Protein AF-A0A7W8UCS7-F1 (afdb_monomer_lite)

Foldseek 3Di:
DFAEEEEEFDDDCVVVLVVVSVVVVVVVVVVRYDYHYYYDLVCLVPDPVVSHPAYAYSYDPDDDDPVSVPDPPDDDHDYDDDDDDPDDDD

Structure (mmCIF, N/CA/C/O backbone):
data_AF-A0A7W8UCS7-F1
#
_entry.id   AF-A0A7W8UCS7-F1
#
loop_
_atom_site.group_PDB
_atom_site.id
_atom_site.type_symbol
_atom_site.label_atom_id
_atom_site.label_alt_id
_atom_site.label_comp_id
_atom_site.label_asym_id
_atom_site.label_entity_id
_atom_site.label_seq_id
_atom_site.pdbx_PDB_ins_code
_atom_site.Cartn_x
_atom_site.Cartn_y
_atom_site.Cartn_z
_atom_site.occupancy
_atom_site.B_iso_or_equiv
_atom_site.auth_seq_id
_atom_site.auth_comp_id
_atom_site.auth_asym_id
_atom_site.auth_atom_id
_atom_site.pdbx_PDB_model_num
ATOM 1 N N . MET A 1 1 ? -13.416 1.949 16.219 1.00 59.53 1 MET A N 1
ATOM 2 C CA . MET A 1 1 ? -12.698 2.667 15.144 1.00 59.53 1 MET A CA 1
ATOM 3 C C . MET A 1 1 ? -11.968 1.634 14.304 1.00 59.53 1 MET A C 1
ATOM 5 O O . MET A 1 1 ? -11.259 0.829 14.900 1.00 59.53 1 MET A O 1
ATOM 9 N N . ASN A 1 2 ? -12.172 1.610 12.982 1.00 77.44 2 ASN A N 1
ATOM 10 C CA . ASN A 1 2 ? -11.392 0.739 12.095 1.00 77.44 2 ASN A CA 1
ATOM 11 C C . ASN A 1 2 ? -9.943 1.221 12.046 1.00 77.44 2 ASN A C 1
ATOM 13 O O . ASN A 1 2 ? -9.693 2.427 12.044 1.00 77.44 2 ASN A O 1
ATOM 17 N N . LYS A 1 3 ? -8.995 0.282 12.030 1.00 91.62 3 LYS A N 1
ATOM 18 C CA . LYS A 1 3 ? -7.579 0.622 11.875 1.00 91.62 3 LYS A CA 1
ATOM 19 C C . LYS A 1 3 ? -7.332 1.028 10.425 1.00 91.62 3 LYS A C 1
ATOM 21 O O . LYS A 1 3 ? -7.774 0.326 9.525 1.00 91.62 3 LYS A O 1
ATOM 26 N N . LYS A 1 4 ? -6.623 2.129 10.193 1.00 94.06 4 LYS A N 1
ATOM 27 C CA . LYS A 1 4 ? -6.289 2.601 8.844 1.00 94.06 4 LYS A CA 1
ATOM 28 C C . LYS A 1 4 ? -4.935 2.066 8.393 1.00 94.06 4 LYS A C 1
ATOM 30 O O . LYS A 1 4 ? -3.978 2.095 9.171 1.00 94.06 4 LYS A O 1
ATOM 35 N N . ALA A 1 5 ? -4.844 1.607 7.150 1.00 94.75 5 ALA A N 1
ATOM 36 C CA . ALA A 1 5 ? -3.600 1.197 6.512 1.00 94.75 5 ALA A CA 1
ATOM 37 C C . ALA A 1 5 ? -3.375 1.951 5.197 1.00 94.75 5 ALA A C 1
ATOM 39 O O . ALA A 1 5 ? -4.297 2.111 4.406 1.00 94.75 5 ALA A O 1
ATOM 40 N N . LEU A 1 6 ? -2.137 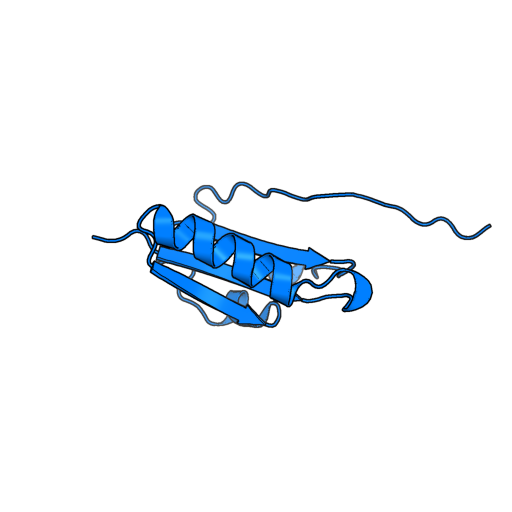2.375 4.955 1.00 94.00 6 LEU A N 1
ATOM 41 C CA . LEU A 1 6 ? -1.693 2.904 3.669 1.00 94.00 6 LEU A CA 1
ATOM 42 C C . LEU A 1 6 ? -0.794 1.873 2.994 1.00 94.00 6 LEU A C 1
ATOM 44 O O . LEU A 1 6 ? 0.211 1.463 3.569 1.00 94.00 6 LEU A O 1
ATOM 48 N N . ILE A 1 7 ? -1.112 1.491 1.768 1.00 93.94 7 ILE A N 1
ATOM 49 C CA . ILE A 1 7 ? -0.226 0.746 0.883 1.00 93.94 7 ILE A CA 1
ATOM 50 C C . ILE A 1 7 ? 0.244 1.715 -0.194 1.00 93.94 7 ILE A C 1
ATOM 52 O O . ILE A 1 7 ? -0.576 2.360 -0.840 1.00 93.94 7 ILE A O 1
ATOM 56 N N . PHE A 1 8 ? 1.549 1.796 -0.426 1.00 92.56 8 PHE A N 1
ATOM 57 C CA . PHE A 1 8 ? 2.069 2.517 -1.584 1.00 92.56 8 PHE A CA 1
ATOM 58 C C . PHE A 1 8 ? 2.941 1.604 -2.429 1.00 92.56 8 PHE A C 1
ATOM 60 O O . PHE A 1 8 ? 3.723 0.818 -1.888 1.00 92.56 8 PHE A O 1
ATOM 67 N N . TRP A 1 9 ? 2.792 1.674 -3.749 1.00 93.06 9 TRP A N 1
ATOM 68 C CA . TRP A 1 9 ? 3.430 0.728 -4.656 1.00 93.06 9 TRP A CA 1
ATOM 69 C C . TRP A 1 9 ? 4.131 1.392 -5.829 1.00 93.06 9 TRP A C 1
ATOM 71 O O . TRP A 1 9 ? 3.768 2.475 -6.273 1.00 93.06 9 TRP A O 1
ATOM 81 N N . GLY A 1 10 ? 5.158 0.734 -6.352 1.00 89.31 10 GLY A N 1
ATOM 82 C CA . GLY A 1 10 ? 5.912 1.255 -7.483 1.00 89.31 10 GLY A CA 1
ATOM 83 C C . GLY A 1 10 ? 7.069 0.357 -7.886 1.00 89.31 10 GLY A C 1
ATOM 84 O O . GLY A 1 10 ? 7.285 -0.722 -7.325 1.00 89.31 10 GLY A O 1
ATOM 85 N N . GLY A 1 11 ? 7.827 0.821 -8.871 1.00 85.50 11 GLY A N 1
ATOM 86 C CA . GLY A 1 11 ? 9.000 0.113 -9.359 1.00 85.50 11 GLY A CA 1
ATOM 87 C C . GLY A 1 11 ? 8.733 -0.749 -10.588 1.00 85.50 11 GLY A C 1
ATOM 88 O O . GLY A 1 11 ? 7.900 -0.416 -11.431 1.00 85.50 11 GLY A O 1
ATOM 89 N N . TRP A 1 12 ? 9.495 -1.831 -10.732 1.00 83.25 12 TRP A N 1
ATOM 90 C CA . TRP A 1 12 ? 9.565 -2.575 -11.987 1.00 83.25 12 TRP A CA 1
ATOM 91 C C . TRP A 1 12 ? 8.310 -3.414 -12.274 1.00 83.25 12 TRP A C 1
ATOM 93 O O . TRP A 1 12 ? 7.947 -4.310 -11.514 1.00 83.25 12 TRP A O 1
ATOM 103 N N . GLN A 1 13 ? 7.694 -3.190 -13.440 1.00 79.00 13 GLN A N 1
ATOM 104 C CA . GLN A 1 13 ? 6.475 -3.887 -13.871 1.00 79.00 13 GLN A CA 1
ATOM 105 C C . GLN A 1 13 ? 6.632 -5.413 -13.984 1.00 79.00 13 GLN A C 1
ATOM 107 O O . GLN A 1 13 ? 5.674 -6.139 -13.732 1.00 79.00 13 GLN A O 1
ATOM 112 N N . GLY A 1 14 ? 7.838 -5.921 -14.276 1.00 77.94 14 GLY A N 1
ATOM 113 C CA . GLY A 1 14 ? 8.105 -7.366 -14.324 1.00 77.94 14 GLY A CA 1
ATOM 114 C C . GLY A 1 14 ? 7.922 -8.083 -12.980 1.00 77.94 14 GLY A C 1
ATOM 115 O O . GLY A 1 14 ? 7.682 -9.286 -12.959 1.00 77.94 14 GLY A O 1
ATOM 116 N N . HIS A 1 15 ? 7.967 -7.354 -11.860 1.00 82.62 15 HIS A N 1
ATOM 117 C CA . HIS A 1 15 ? 7.652 -7.876 -10.525 1.00 82.62 15 HIS A CA 1
ATOM 118 C C . HIS A 1 15 ? 6.194 -7.639 -10.102 1.00 82.62 15 HIS A C 1
ATOM 120 O O . HIS A 1 15 ? 5.797 -8.020 -9.003 1.00 82.62 15 HIS A O 1
ATOM 126 N N . THR A 1 16 ? 5.365 -7.045 -10.963 1.00 86.81 16 THR A N 1
ATOM 127 C CA . THR A 1 16 ? 3.926 -6.835 -10.731 1.00 86.81 16 THR A CA 1
ATOM 128 C C . THR A 1 16 ? 3.595 -6.161 -9.378 1.00 86.81 16 THR A C 1
ATOM 130 O O . THR A 1 16 ? 2.813 -6.698 -8.584 1.00 86.81 16 THR A O 1
ATOM 133 N N . PRO A 1 17 ? 4.184 -4.987 -9.067 1.00 90.75 17 PRO A N 1
ATOM 134 C CA . PRO A 1 17 ? 4.023 -4.327 -7.767 1.00 90.75 17 PRO A CA 1
ATOM 135 C C . PRO A 1 17 ? 2.568 -3.941 -7.470 1.00 90.75 17 PRO A C 1
ATOM 137 O O . PRO A 1 17 ? 2.101 -4.153 -6.357 1.00 90.75 17 PRO A O 1
ATOM 140 N N . GLU A 1 18 ? 1.820 -3.468 -8.469 1.00 93.31 18 GLU A N 1
ATOM 141 C CA . GLU A 1 18 ? 0.391 -3.157 -8.327 1.00 93.31 18 GLU A CA 1
ATOM 142 C C . GLU A 1 18 ? -0.429 -4.393 -7.942 1.00 93.31 18 GLU A C 1
ATOM 144 O O . GLU A 1 18 ? -1.261 -4.357 -7.034 1.00 93.31 18 GLU A O 1
ATOM 149 N N . ARG A 1 19 ? -0.174 -5.528 -8.601 1.00 92.88 19 ARG A N 1
ATOM 150 C CA . ARG A 1 19 ? -0.857 -6.786 -8.284 1.00 92.88 19 ARG A CA 1
ATOM 151 C C . ARG A 1 19 ? -0.554 -7.218 -6.853 1.00 92.88 19 ARG A C 1
ATOM 153 O O . ARG A 1 19 ? -1.462 -7.606 -6.127 1.00 92.88 19 ARG A O 1
ATOM 160 N N . SER A 1 20 ? 0.707 -7.110 -6.444 1.00 92.62 20 SER A N 1
ATOM 161 C CA . SER A 1 20 ? 1.139 -7.430 -5.081 1.00 92.62 20 SER A CA 1
ATOM 162 C C . SER A 1 20 ? 0.475 -6.509 -4.050 1.00 92.62 20 SER A C 1
ATOM 164 O O . SER A 1 20 ? 0.016 -6.980 -3.013 1.00 92.62 20 SER A O 1
ATOM 166 N N . ALA A 1 21 ? 0.348 -5.214 -4.354 1.00 95.06 21 ALA A N 1
ATOM 167 C CA . ALA A 1 21 ? -0.339 -4.244 -3.505 1.00 95.06 21 ALA A CA 1
ATOM 168 C C . ALA A 1 21 ? -1.823 -4.586 -3.319 1.00 95.06 21 ALA A C 1
ATOM 170 O O . ALA A 1 21 ? -2.316 -4.561 -2.193 1.00 95.06 21 ALA A O 1
ATOM 171 N N . ASN A 1 22 ? -2.513 -4.981 -4.393 1.00 96.44 22 ASN A N 1
ATOM 172 C CA . ASN A 1 22 ? -3.910 -5.418 -4.327 1.00 96.44 22 ASN A CA 1
ATOM 173 C C . ASN A 1 22 ? -4.090 -6.682 -3.468 1.00 96.44 22 ASN A C 1
ATOM 175 O O . ASN A 1 22 ? -4.993 -6.722 -2.642 1.00 96.44 22 ASN A O 1
ATOM 179 N N . VAL A 1 23 ? -3.196 -7.672 -3.584 1.00 96.56 23 VAL A N 1
ATOM 180 C CA . VAL A 1 23 ? -3.232 -8.878 -2.731 1.00 96.56 23 VAL A CA 1
ATOM 181 C C . VAL A 1 23 ? -3.092 -8.509 -1.251 1.00 96.56 23 VAL A C 1
ATOM 183 O O . VAL A 1 23 ? -3.819 -9.021 -0.404 1.00 96.56 23 VAL A O 1
ATOM 186 N N . VAL A 1 24 ? -2.171 -7.599 -0.925 1.00 95.50 24 VAL A N 1
ATOM 187 C CA . VAL A 1 24 ? -1.980 -7.139 0.457 1.00 95.50 24 VAL A CA 1
ATOM 188 C C . VAL A 1 24 ? -3.188 -6.344 0.957 1.00 95.50 24 VAL A C 1
ATOM 190 O O . VAL A 1 24 ? -3.565 -6.506 2.117 1.00 95.50 24 VAL A O 1
ATOM 193 N N . ARG A 1 25 ? -3.814 -5.520 0.105 1.00 97.06 25 ARG A N 1
ATOM 194 C CA . ARG A 1 25 ? -5.066 -4.826 0.442 1.00 97.06 25 ARG A CA 1
ATOM 195 C C . ARG A 1 25 ? -6.126 -5.824 0.864 1.00 97.06 25 ARG A C 1
ATOM 197 O O . ARG A 1 25 ? -6.681 -5.648 1.939 1.00 97.06 25 ARG A O 1
ATOM 204 N N . ASP A 1 26 ? -6.362 -6.855 0.061 1.00 97.19 26 ASP A N 1
ATOM 205 C CA . ASP A 1 26 ? -7.420 -7.831 0.329 1.00 97.19 26 ASP A CA 1
ATOM 206 C C . ASP A 1 26 ? -7.188 -8.524 1.681 1.00 97.19 26 ASP A C 1
ATOM 208 O O . ASP A 1 26 ? -8.075 -8.535 2.531 1.00 97.19 26 ASP A O 1
ATOM 212 N N . ILE A 1 27 ? -5.948 -8.950 1.959 1.00 97.19 27 ILE A N 1
ATOM 213 C CA . ILE A 1 27 ? -5.567 -9.523 3.261 1.00 97.19 27 ILE A CA 1
ATOM 214 C C . ILE A 1 27 ? -5.847 -8.545 4.412 1.00 97.19 27 ILE A C 1
ATOM 216 O O . ILE A 1 27 ? -6.364 -8.940 5.456 1.00 97.19 27 ILE A O 1
ATOM 220 N N . LEU A 1 28 ? -5.480 -7.269 4.272 1.00 96.44 28 LEU A N 1
ATOM 221 C CA . LEU A 1 28 ? -5.672 -6.277 5.332 1.00 96.44 28 LEU A CA 1
ATOM 222 C C . LEU A 1 28 ? -7.151 -5.927 5.536 1.00 96.44 28 LEU A C 1
ATOM 224 O O . LEU A 1 28 ? -7.590 -5.813 6.682 1.00 96.44 28 LEU A O 1
ATOM 228 N N . SER A 1 29 ? -7.916 -5.797 4.454 1.00 96.06 29 SER A N 1
ATOM 229 C CA . SER A 1 29 ? -9.359 -5.561 4.490 1.00 96.06 29 SER A CA 1
ATOM 230 C C . SER A 1 29 ? -10.098 -6.711 5.174 1.00 96.06 29 SER A C 1
ATOM 232 O O . SER A 1 29 ? -10.908 -6.452 6.065 1.00 96.06 29 SER A O 1
ATOM 234 N N . ASP A 1 30 ? -9.735 -7.964 4.881 1.00 96.88 30 ASP A N 1
ATOM 235 C CA . ASP A 1 30 ? -10.268 -9.153 5.566 1.00 96.88 30 ASP A CA 1
ATOM 236 C C . ASP A 1 30 ? -9.945 -9.160 7.072 1.00 96.88 30 ASP A C 1
ATOM 238 O O . ASP A 1 30 ? -10.684 -9.716 7.884 1.00 96.88 30 ASP A O 1
ATOM 242 N N . ASN A 1 31 ? -8.859 -8.493 7.474 1.00 95.50 31 ASN A N 1
ATOM 243 C CA . ASN A 1 31 ? -8.456 -8.316 8.872 1.00 95.50 31 ASN A CA 1
ATOM 244 C C . ASN A 1 31 ? -9.021 -7.032 9.519 1.00 95.50 31 ASN A C 1
ATOM 246 O O . ASN A 1 31 ? -8.583 -6.639 10.605 1.00 95.50 31 ASN A O 1
ATOM 250 N N . GLY A 1 32 ? -9.990 -6.369 8.881 1.00 95.69 32 GLY A N 1
ATOM 251 C CA . GLY A 1 32 ? -10.699 -5.214 9.438 1.00 95.69 32 GLY A CA 1
ATOM 252 C C . GLY A 1 32 ? -9.948 -3.883 9.334 1.00 95.69 32 GLY A C 1
ATOM 253 O O . GLY A 1 32 ? -10.233 -2.959 10.103 1.00 95.69 32 GLY A O 1
ATOM 254 N N . PHE A 1 33 ? -8.985 -3.769 8.414 1.00 96.62 33 PHE A N 1
ATOM 255 C CA . PHE A 1 33 ? -8.374 -2.483 8.086 1.00 96.62 33 PHE A CA 1
ATOM 256 C C . PHE A 1 33 ? -9.179 -1.722 7.026 1.00 96.62 33 PHE A C 1
ATOM 258 O O . PHE A 1 33 ? -9.683 -2.294 6.063 1.00 96.62 33 PHE A O 1
ATOM 265 N N . ASP A 1 34 ? -9.231 -0.405 7.187 1.00 95.50 34 ASP A N 1
ATOM 266 C CA . ASP A 1 34 ? -9.582 0.545 6.132 1.00 95.50 34 ASP A CA 1
ATOM 267 C C . ASP A 1 34 ? -8.307 0.862 5.335 1.00 95.50 34 ASP A C 1
ATOM 269 O O . ASP A 1 34 ? -7.357 1.423 5.891 1.00 95.50 34 ASP A O 1
ATOM 273 N N . VAL A 1 35 ? -8.231 0.402 4.083 1.00 94.88 35 VAL A N 1
ATOM 274 C CA . VAL A 1 35 ? -6.985 0.368 3.302 1.00 94.88 35 VAL A CA 1
ATOM 275 C C . VAL A 1 35 ? -7.024 1.382 2.163 1.00 94.88 35 VAL A C 1
ATOM 277 O O . VAL A 1 35 ? -7.852 1.283 1.261 1.00 94.88 35 VAL A O 1
ATOM 280 N N . GLN A 1 36 ? -6.056 2.295 2.153 1.00 93.75 36 GLN A N 1
ATOM 281 C CA . GLN A 1 36 ? -5.777 3.195 1.036 1.00 93.75 36 GLN A CA 1
ATOM 282 C C . GLN A 1 36 ? -4.601 2.656 0.210 1.00 93.75 36 GLN A C 1
ATOM 284 O O . GLN A 1 36 ? -3.599 2.224 0.779 1.00 93.75 36 GLN A O 1
ATOM 289 N N . ILE A 1 37 ? -4.715 2.686 -1.121 1.00 93.88 37 ILE A N 1
ATOM 290 C CA . ILE A 1 37 ? -3.645 2.328 -2.065 1.00 93.88 37 ILE A CA 1
ATOM 291 C C . ILE A 1 37 ? -3.223 3.569 -2.848 1.00 93.88 37 ILE A C 1
ATOM 293 O O . ILE A 1 37 ? -4.076 4.267 -3.383 1.00 93.88 37 ILE A O 1
ATOM 297 N N . GLU A 1 38 ? -1.916 3.790 -2.966 1.00 91.94 38 GLU A N 1
ATOM 298 C CA . GLU A 1 38 ? -1.328 4.878 -3.752 1.00 91.94 38 GLU A CA 1
ATOM 299 C C . GLU A 1 38 ? -0.185 4.369 -4.640 1.00 91.94 38 GLU A C 1
ATOM 301 O O . GLU A 1 38 ? 0.573 3.476 -4.255 1.00 91.94 38 GLU A O 1
ATOM 306 N N . GLN A 1 39 ? -0.031 4.944 -5.832 1.00 91.69 39 GLN A N 1
ATOM 307 C CA . GLN A 1 39 ? 1.121 4.676 -6.693 1.00 91.69 39 GLN A CA 1
ATOM 308 C C . GLN A 1 39 ? 2.240 5.694 -6.412 1.00 91.69 39 GLN A C 1
ATOM 310 O O . GLN A 1 39 ? 2.027 6.903 -6.467 1.00 91.69 39 GLN A O 1
ATOM 315 N N . GLY A 1 40 ? 3.460 5.208 -6.182 1.00 85.62 40 GLY A N 1
ATOM 316 C CA . GLY A 1 40 ? 4.647 6.015 -5.893 1.00 85.62 40 GLY A CA 1
ATOM 317 C C . GLY A 1 40 ? 4.760 6.448 -4.428 1.00 85.62 40 GLY A C 1
ATOM 318 O O . GLY A 1 40 ? 4.005 6.012 -3.565 1.00 85.62 40 GLY A O 1
ATOM 319 N N . THR A 1 41 ? 5.743 7.300 -4.131 1.00 82.44 41 THR A N 1
ATOM 320 C CA . THR A 1 41 ? 6.041 7.785 -2.769 1.00 82.44 41 THR A CA 1
ATOM 321 C C . THR A 1 41 ? 5.361 9.111 -2.427 1.00 82.44 41 THR A C 1
ATOM 323 O O . THR A 1 41 ? 5.470 9.575 -1.296 1.00 82.44 41 THR A O 1
ATOM 326 N N . SER A 1 42 ? 4.606 9.712 -3.354 1.00 78.81 42 SER A N 1
ATOM 327 C CA . SER A 1 42 ? 3.909 10.998 -3.164 1.00 78.81 42 SER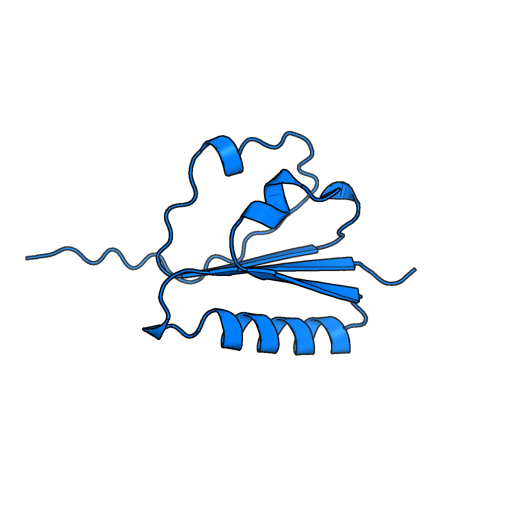 A CA 1
ATOM 328 C C . SER A 1 42 ? 2.957 10.996 -1.960 1.00 78.81 42 SER A C 1
ATOM 330 O O . SER A 1 42 ? 2.813 12.008 -1.271 1.00 78.81 42 SER A O 1
ATOM 332 N N . ALA A 1 43 ? 2.378 9.835 -1.648 1.00 71.56 43 ALA A N 1
ATOM 333 C CA . ALA A 1 43 ? 1.572 9.588 -0.459 1.00 71.56 43 ALA A CA 1
ATOM 334 C C . ALA A 1 43 ? 2.319 9.928 0.845 1.00 71.56 43 ALA A C 1
ATOM 336 O O . ALA A 1 43 ? 1.717 10.398 1.807 1.00 71.56 43 ALA A O 1
ATOM 337 N N . LEU A 1 44 ? 3.644 9.754 0.877 1.00 73.31 44 LEU A N 1
ATOM 338 C CA . LEU A 1 44 ? 4.456 10.039 2.058 1.00 73.31 44 LEU A CA 1
ATOM 339 C C . LEU A 1 44 ? 4.674 11.541 2.298 1.00 73.31 44 LEU A C 1
ATOM 341 O O . LEU A 1 44 ? 4.938 11.941 3.429 1.00 73.31 44 LEU A O 1
ATOM 345 N N . ALA A 1 45 ? 4.564 12.370 1.259 1.00 72.75 45 ALA A N 1
ATOM 346 C CA . ALA A 1 45 ? 4.764 13.814 1.362 1.00 72.75 45 ALA A CA 1
ATOM 347 C C . ALA A 1 45 ? 3.488 14.560 1.783 1.00 72.75 45 ALA A C 1
ATOM 349 O O . ALA A 1 45 ? 3.566 15.576 2.469 1.00 72.75 45 ALA A O 1
ATOM 350 N N . ASN A 1 46 ? 2.319 14.051 1.379 1.00 61.81 46 ASN A N 1
ATOM 351 C CA . ASN A 1 46 ? 1.053 14.787 1.469 1.00 61.81 46 ASN A CA 1
ATOM 352 C C . ASN A 1 46 ? 0.044 14.216 2.467 1.00 61.81 46 ASN A C 1
ATOM 354 O O . ASN A 1 46 ? -0.952 14.876 2.762 1.00 61.81 46 ASN A O 1
ATOM 358 N N . LEU A 1 47 ? 0.261 13.011 2.996 1.00 58.84 47 LEU A N 1
ATOM 359 C CA . LEU A 1 47 ? -0.686 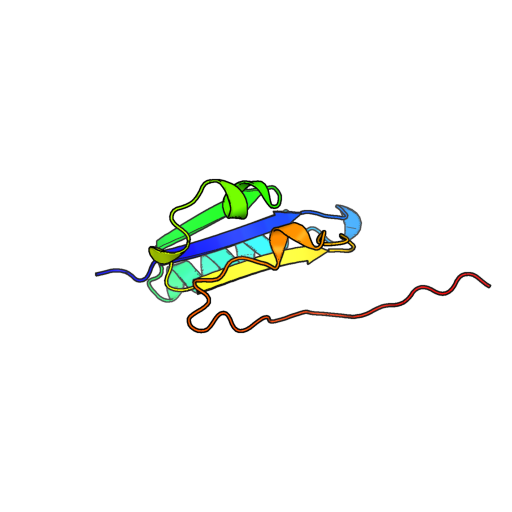12.425 3.933 1.00 58.84 47 LEU A CA 1
ATOM 360 C C . LEU A 1 47 ? -0.361 12.829 5.366 1.00 58.84 47 LEU A C 1
ATOM 362 O O . LEU A 1 47 ? 0.797 12.862 5.788 1.00 58.84 47 LEU A O 1
ATOM 366 N N . ALA A 1 48 ? -1.419 13.037 6.148 1.00 66.50 48 ALA A N 1
ATOM 367 C CA . ALA A 1 48 ? -1.391 12.908 7.594 1.00 66.50 48 ALA A CA 1
ATOM 368 C C . ALA A 1 48 ? -1.013 11.458 7.954 1.00 66.50 48 ALA A C 1
ATOM 370 O O . ALA A 1 48 ? -1.830 10.677 8.417 1.00 66.50 48 ALA A O 1
ATOM 371 N N . ILE A 1 49 ? 0.245 11.074 7.711 1.00 69.88 49 ILE A N 1
ATOM 372 C CA . ILE A 1 49 ? 0.791 9.731 7.933 1.00 69.88 49 ILE A CA 1
ATOM 373 C C . ILE A 1 49 ? 0.472 9.240 9.353 1.00 69.88 49 ILE A C 1
ATOM 375 O O . ILE A 1 49 ? 0.259 8.050 9.567 1.00 69.88 49 ILE A O 1
ATOM 379 N N . GLY A 1 50 ? 0.412 10.168 10.314 1.00 77.44 50 GLY A N 1
ATOM 380 C CA . GLY A 1 50 ? 0.045 9.887 11.701 1.00 77.44 50 GLY A CA 1
ATOM 381 C C . GLY A 1 50 ? -1.368 9.324 11.897 1.00 77.44 50 GLY A C 1
ATOM 382 O O . GLY A 1 50 ? -1.614 8.716 12.934 1.00 77.44 50 GLY A O 1
ATOM 383 N N . ASP A 1 51 ? -2.264 9.471 10.921 1.00 83.62 51 ASP A N 1
ATOM 384 C CA . ASP A 1 51 ? -3.627 8.935 10.967 1.00 83.62 51 ASP A CA 1
ATOM 385 C C . ASP A 1 51 ? -3.678 7.448 10.587 1.00 83.62 51 ASP A C 1
ATOM 387 O O . ASP A 1 51 ? -4.666 6.762 10.866 1.00 83.62 51 ASP A O 1
ATOM 391 N N . PHE A 1 52 ? -2.615 6.927 9.964 1.00 88.44 52 PHE A N 1
ATOM 392 C CA . PHE A 1 52 ? -2.507 5.518 9.610 1.00 88.44 52 PHE A CA 1
ATOM 393 C C . PHE A 1 52 ? -1.893 4.715 10.753 1.00 88.44 52 PHE A C 1
ATOM 395 O O . PHE A 1 52 ? -0.876 5.069 11.346 1.00 88.44 52 PHE A O 1
ATOM 402 N N . ASN A 1 53 ? -2.494 3.564 11.037 1.00 91.69 53 ASN A N 1
ATOM 403 C CA . ASN A 1 53 ? -1.984 2.615 12.020 1.00 91.69 53 ASN A CA 1
ATOM 404 C C . ASN A 1 53 ? -0.939 1.663 11.423 1.00 91.69 53 ASN A C 1
ATOM 406 O O . ASN A 1 53 ? -0.186 1.038 12.171 1.00 91.69 53 ASN A O 1
ATOM 410 N N . LEU A 1 54 ? -0.919 1.527 10.095 1.00 91.56 54 LEU A N 1
ATOM 411 C CA . LEU A 1 54 ? 0.004 0.682 9.347 1.00 91.56 54 LEU A CA 1
ATOM 412 C C . LEU A 1 54 ? 0.342 1.333 8.002 1.00 91.56 54 LEU A C 1
ATOM 414 O O . LEU A 1 54 ? -0.535 1.857 7.323 1.00 91.56 54 LEU A O 1
ATOM 418 N N . ILE A 1 55 ? 1.607 1.258 7.599 1.00 92.06 55 ILE A N 1
ATOM 419 C CA . ILE A 1 55 ? 2.059 1.665 6.267 1.00 92.06 55 ILE A CA 1
ATOM 420 C C . ILE A 1 55 ? 2.813 0.490 5.657 1.00 92.06 55 ILE A C 1
ATOM 422 O O . ILE A 1 55 ? 3.715 -0.054 6.298 1.00 92.06 55 ILE A O 1
ATOM 426 N N . VAL A 1 56 ? 2.449 0.103 4.437 1.00 92.75 56 VAL A N 1
ATOM 427 C CA . VAL A 1 56 ? 3.023 -1.036 3.724 1.00 92.75 56 VAL A CA 1
ATOM 428 C C . VAL A 1 56 ? 3.631 -0.579 2.395 1.00 92.75 56 VAL A C 1
ATOM 430 O O . VAL A 1 56 ? 2.902 -0.269 1.453 1.00 92.75 56 VAL A O 1
ATOM 433 N N . PRO A 1 57 ? 4.966 -0.548 2.286 1.00 91.56 57 PRO A N 1
ATOM 434 C CA . PRO A 1 57 ? 5.641 -0.317 1.017 1.00 91.56 57 PRO A CA 1
ATOM 435 C C . PRO A 1 57 ? 5.602 -1.580 0.145 1.00 91.56 57 PRO A C 1
ATOM 437 O O . PRO A 1 57 ? 6.063 -2.642 0.560 1.00 91.56 57 PRO A O 1
ATOM 440 N N . VAL A 1 58 ? 5.127 -1.456 -1.092 1.00 89.88 58 VAL A N 1
ATOM 441 C CA . VAL A 1 58 ? 5.181 -2.502 -2.129 1.00 89.88 58 VAL A CA 1
ATOM 442 C C . VAL A 1 58 ? 5.971 -1.970 -3.321 1.00 89.88 58 VAL A C 1
ATOM 444 O O . VAL A 1 58 ? 5.450 -1.686 -4.399 1.00 89.88 58 VAL A O 1
ATOM 447 N N . VAL A 1 59 ? 7.265 -1.770 -3.097 1.00 84.56 59 VAL A N 1
ATOM 448 C CA . VAL A 1 59 ? 8.158 -1.113 -4.052 1.00 84.56 59 VAL A CA 1
ATOM 449 C C . VAL A 1 59 ? 9.268 -2.073 -4.458 1.00 84.56 59 VAL A C 1
ATOM 451 O O . VAL A 1 59 ? 9.914 -2.681 -3.607 1.00 84.56 59 VAL A O 1
ATOM 454 N N . THR A 1 60 ? 9.483 -2.230 -5.764 1.00 74.44 60 THR A N 1
ATOM 455 C CA . THR A 1 60 ? 10.442 -3.199 -6.318 1.00 74.44 60 THR A CA 1
ATOM 456 C C . THR A 1 60 ? 11.524 -2.496 -7.135 1.00 74.44 60 THR A C 1
ATOM 458 O O . THR A 1 60 ? 11.217 -1.694 -8.009 1.00 74.44 60 THR A O 1
ATOM 461 N N . MET A 1 61 ? 12.805 -2.781 -6.861 1.00 61.25 61 MET A N 1
ATOM 462 C CA . MET A 1 61 ? 13.947 -2.134 -7.539 1.00 61.25 61 MET A CA 1
ATOM 463 C C . MET A 1 61 ? 13.815 -0.601 -7.641 1.00 61.25 61 MET A C 1
ATOM 465 O O . MET A 1 61 ? 13.994 -0.020 -8.707 1.00 61.25 61 MET A O 1
ATOM 469 N N . SER A 1 62 ? 13.460 0.070 -6.546 1.00 51.66 62 SER A N 1
ATOM 470 C CA . SER A 1 62 ? 13.476 1.536 -6.488 1.00 51.66 62 SER A CA 1
ATOM 471 C C . SER A 1 62 ? 14.438 1.993 -5.403 1.00 51.66 62 SER A C 1
ATOM 473 O O . SER A 1 62 ? 14.478 1.422 -4.312 1.00 51.66 62 SER A O 1
ATOM 475 N N . THR A 1 63 ? 15.225 3.013 -5.719 1.00 45.72 63 THR A N 1
ATOM 476 C CA . THR A 1 63 ? 16.041 3.738 -4.749 1.00 45.72 63 THR A CA 1
ATOM 477 C C . THR A 1 63 ? 15.112 4.714 -4.032 1.00 45.72 63 THR A C 1
ATOM 479 O O . THR A 1 63 ? 14.559 5.598 -4.675 1.00 45.72 63 THR A O 1
ATOM 482 N N . ILE A 1 64 ? 14.885 4.526 -2.731 1.00 51.06 64 ILE A N 1
ATOM 483 C CA . ILE A 1 64 ? 14.187 5.517 -1.895 1.00 51.06 64 ILE A CA 1
ATOM 484 C C . ILE A 1 64 ? 15.211 6.609 -1.573 1.00 51.06 64 ILE A C 1
ATOM 486 O O . ILE A 1 64 ? 16.295 6.295 -1.066 1.00 51.06 64 ILE A O 1
ATOM 490 N N . GLU A 1 65 ? 14.917 7.866 -1.901 1.00 48.22 65 GLU A N 1
ATOM 491 C CA . GLU A 1 65 ? 15.866 8.958 -1.677 1.00 48.22 65 GLU A CA 1
ATOM 492 C C . GLU A 1 65 ? 15.849 9.411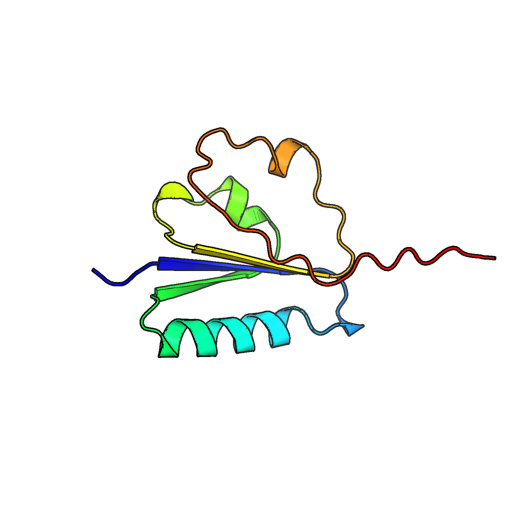 -0.208 1.00 48.22 65 GLU A C 1
ATOM 494 O O . GLU A 1 65 ? 14.818 9.419 0.461 1.00 48.22 65 GLU A O 1
ATOM 499 N N . LYS A 1 66 ? 17.017 9.806 0.320 1.00 50.22 66 LYS A N 1
ATOM 500 C CA . LYS A 1 66 ? 17.222 10.200 1.731 1.00 50.22 66 LYS A CA 1
ATOM 501 C C . LYS A 1 66 ? 16.171 11.159 2.327 1.00 50.22 66 LYS A C 1
ATOM 503 O O . LYS A 1 66 ? 15.789 10.908 3.469 1.00 50.22 66 LYS A O 1
ATOM 508 N N . PRO A 1 67 ? 15.675 12.203 1.633 1.00 54.12 67 PRO A N 1
ATOM 509 C CA . PRO A 1 67 ? 14.651 13.081 2.207 1.00 54.12 67 PRO A CA 1
ATOM 510 C C . PRO A 1 67 ? 13.317 12.376 2.519 1.00 54.12 67 PRO A C 1
ATOM 512 O O . PRO A 1 67 ? 12.577 12.847 3.376 1.00 54.12 67 PRO A O 1
ATOM 515 N N . GLU A 1 68 ? 13.021 11.224 1.906 1.00 53.03 68 GLU A N 1
ATOM 516 C CA . GLU A 1 68 ? 11.808 10.434 2.179 1.00 53.03 68 GLU A CA 1
ATOM 517 C C . GLU A 1 68 ? 11.918 9.619 3.488 1.00 53.03 68 GLU A C 1
ATOM 519 O O . GLU A 1 68 ? 10.912 9.148 4.026 1.00 53.03 68 GLU A O 1
ATOM 524 N N . LEU A 1 69 ? 13.135 9.462 4.030 1.00 54.53 69 LEU A N 1
ATOM 525 C CA . LEU A 1 69 ? 13.417 8.711 5.261 1.00 54.53 69 LEU A CA 1
ATOM 526 C C . LEU A 1 69 ? 13.405 9.561 6.545 1.00 54.53 69 LEU A C 1
ATOM 528 O O . LEU A 1 69 ? 13.303 8.981 7.629 1.00 54.53 69 LEU A O 1
ATOM 532 N N . ASP A 1 70 ? 13.476 10.890 6.443 1.00 50.09 70 ASP A N 1
ATOM 533 C CA . ASP A 1 70 ? 13.761 11.803 7.566 1.00 50.09 70 ASP A CA 1
ATOM 534 C C . ASP A 1 70 ? 12.515 12.351 8.299 1.00 50.09 70 ASP A C 1
ATOM 536 O O . ASP A 1 70 ? 12.572 13.382 8.965 1.00 50.09 70 ASP A O 1
ATOM 540 N N . ASN A 1 71 ? 11.366 11.665 8.235 1.00 50.53 71 ASN A N 1
ATOM 541 C CA . ASN A 1 71 ? 10.153 12.111 8.937 1.00 50.53 71 ASN A CA 1
ATOM 542 C C . ASN A 1 71 ? 10.229 11.835 10.467 1.00 50.53 71 ASN A C 1
ATOM 544 O O . ASN A 1 71 ? 10.228 10.668 10.879 1.00 50.53 71 ASN A O 1
ATOM 548 N N . PRO A 1 72 ? 10.229 12.867 11.340 1.00 44.16 72 PRO A N 1
ATOM 549 C CA . PRO A 1 72 ? 10.506 12.728 12.777 1.00 44.16 72 PRO A CA 1
ATOM 550 C C . PRO A 1 72 ? 9.365 12.132 13.629 1.00 44.16 72 PRO A C 1
ATOM 552 O O . PRO A 1 72 ? 9.552 11.908 14.822 1.00 44.16 72 PRO A O 1
ATOM 555 N N . LYS A 1 73 ? 8.184 11.824 13.067 1.00 45.19 73 LYS A N 1
ATOM 556 C CA . LYS A 1 73 ? 7.023 11.278 13.818 1.00 45.19 73 LYS A CA 1
ATOM 557 C C . LYS A 1 73 ? 6.930 9.742 13.812 1.00 45.19 73 LYS A C 1
ATOM 559 O O . LYS A 1 73 ? 5.849 9.166 13.699 1.00 45.19 73 LYS A O 1
ATOM 564 N N . ARG A 1 74 ? 8.064 9.046 13.914 1.00 47.00 74 ARG A N 1
ATOM 565 C CA . ARG A 1 74 ? 8.141 7.588 13.713 1.00 47.00 74 ARG A CA 1
ATOM 566 C C . ARG A 1 74 ? 7.768 6.792 14.971 1.00 47.00 74 ARG A C 1
ATOM 568 O O . ARG A 1 74 ? 8.628 6.227 15.638 1.00 47.00 74 ARG A O 1
ATOM 575 N N . HIS A 1 75 ? 6.476 6.646 15.257 1.00 38.97 75 HIS A N 1
ATOM 576 C CA . HIS A 1 75 ? 6.010 5.582 16.151 1.00 38.97 75 HIS A CA 1
ATOM 577 C C . HIS A 1 75 ? 5.731 4.299 15.344 1.00 38.97 75 HIS A C 1
ATOM 579 O O . HIS A 1 75 ? 4.660 4.104 14.786 1.00 38.97 75 HIS A O 1
ATOM 585 N N . ARG A 1 76 ? 6.731 3.404 15.315 1.00 38.47 76 ARG A N 1
ATOM 586 C CA . ARG A 1 76 ? 6.610 1.954 15.041 1.00 38.47 76 ARG A CA 1
ATOM 587 C C . ARG A 1 76 ? 6.100 1.531 13.645 1.00 38.47 76 ARG A C 1
ATOM 589 O O . ARG A 1 76 ? 5.177 0.732 13.537 1.00 38.47 76 ARG A O 1
ATOM 596 N N . VAL A 1 77 ? 6.789 1.951 12.580 1.00 39.62 77 VAL A N 1
ATOM 597 C CA . VAL A 1 77 ? 6.687 1.303 11.252 1.00 39.62 77 VAL A CA 1
ATOM 598 C C . VAL A 1 77 ? 7.691 0.144 11.185 1.00 39.62 77 VAL A C 1
ATOM 600 O O . VAL A 1 77 ? 8.900 0.381 11.164 1.00 39.62 77 VAL A O 1
ATOM 603 N N . ARG A 1 78 ? 7.214 -1.110 11.187 1.00 34.38 78 ARG A N 1
ATOM 604 C CA . ARG A 1 78 ? 8.052 -2.302 10.955 1.00 34.38 78 ARG A CA 1
ATOM 605 C C . ARG A 1 78 ? 8.112 -2.572 9.454 1.00 34.38 78 ARG A C 1
ATOM 607 O O . ARG A 1 78 ? 7.108 -2.927 8.851 1.00 34.38 78 ARG A O 1
ATOM 614 N N . TRP A 1 79 ? 9.290 -2.402 8.868 1.00 43.03 79 TRP A N 1
ATOM 615 C CA . TRP A 1 79 ? 9.532 -2.617 7.444 1.00 43.03 79 TRP A CA 1
ATOM 616 C C . TRP A 1 79 ? 9.694 -4.113 7.163 1.00 43.03 79 TRP A C 1
ATOM 618 O O . TRP A 1 79 ? 10.632 -4.731 7.665 1.00 43.03 79 TRP A O 1
ATOM 628 N N . LEU A 1 80 ? 8.802 -4.699 6.361 1.00 34.81 80 LEU A N 1
ATOM 629 C CA . LEU A 1 80 ? 9.090 -5.951 5.661 1.00 34.81 80 LEU A CA 1
ATOM 630 C C . LEU A 1 80 ? 9.721 -5.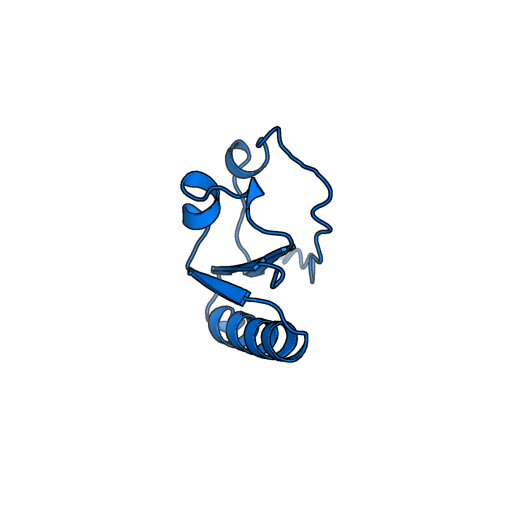593 4.311 1.00 34.81 80 LEU A C 1
ATOM 632 O O . LEU A 1 80 ? 9.021 -5.249 3.367 1.00 34.81 80 LEU A O 1
ATOM 636 N N . SER A 1 81 ? 11.051 -5.643 4.230 1.00 36.56 81 SER A N 1
ATOM 637 C CA . SER A 1 81 ? 11.770 -5.607 2.954 1.00 36.56 81 SER A CA 1
ATOM 638 C C . SER A 1 81 ? 11.961 -7.043 2.475 1.00 36.56 81 SER A C 1
ATOM 640 O O . SER A 1 81 ? 12.640 -7.829 3.135 1.00 36.56 81 SER A O 1
ATOM 642 N N . TRP A 1 82 ? 11.353 -7.393 1.342 1.00 36.34 82 TRP A N 1
ATOM 643 C CA . TRP A 1 82 ? 11.666 -8.627 0.630 1.00 36.34 82 TRP A CA 1
ATOM 644 C C . TRP A 1 82 ? 12.759 -8.329 -0.407 1.00 36.34 82 TRP A C 1
ATOM 646 O O . TRP A 1 82 ? 12.549 -7.572 -1.348 1.00 36.34 82 TRP A O 1
ATOM 656 N N . HIS A 1 83 ? 13.921 -8.950 -0.189 1.00 36.75 83 HIS A N 1
ATOM 657 C CA . HIS A 1 83 ? 15.085 -9.077 -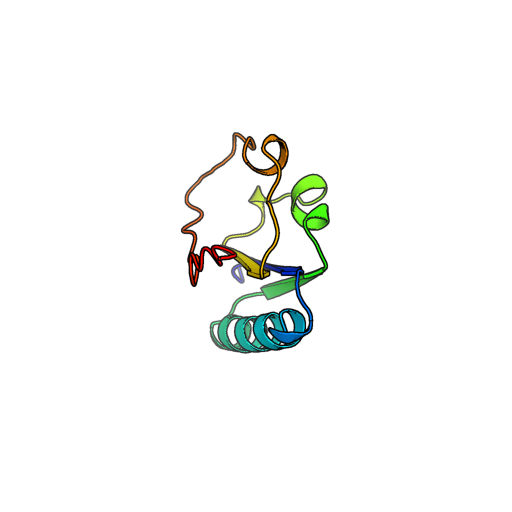1.074 1.00 36.75 83 HIS A CA 1
ATOM 658 C C . HIS A 1 83 ? 15.953 -7.835 -1.376 1.00 36.75 83 HIS A C 1
ATOM 660 O O . HIS A 1 83 ? 15.698 -7.041 -2.275 1.00 36.75 83 HIS A O 1
ATOM 666 N N . HIS A 1 84 ? 17.132 -7.812 -0.741 1.00 34.22 84 HIS A N 1
ATOM 667 C CA . HIS A 1 84 ? 18.371 -7.414 -1.414 1.00 34.22 84 HIS A CA 1
ATOM 668 C C . HIS A 1 84 ? 18.714 -8.469 -2.483 1.00 34.22 84 HIS A C 1
ATOM 670 O O . HIS A 1 84 ? 19.191 -9.549 -2.142 1.00 34.22 84 HIS A O 1
ATOM 676 N N . VAL A 1 85 ? 18.537 -8.158 -3.768 1.00 35.78 85 VAL A N 1
ATOM 677 C CA . VAL A 1 85 ? 19.313 -8.809 -4.837 1.00 35.78 85 VAL A CA 1
ATOM 678 C C . VAL A 1 85 ? 20.199 -7.739 -5.458 1.00 35.78 85 VAL A C 1
ATOM 680 O O . VAL A 1 85 ? 19.762 -6.966 -6.305 1.00 35.78 85 VAL A O 1
ATOM 683 N N . ARG A 1 86 ? 21.460 -7.681 -5.012 1.00 31.33 86 ARG A N 1
ATOM 684 C CA . ARG A 1 86 ? 22.524 -7.044 -5.795 1.00 31.33 86 ARG A CA 1
ATOM 685 C C . ARG A 1 86 ? 22.682 -7.873 -7.064 1.00 31.33 86 ARG A C 1
ATOM 687 O O . ARG A 1 86 ? 23.202 -8.983 -6.997 1.00 31.33 86 ARG A O 1
ATOM 694 N N . GLN A 1 87 ? 22.243 -7.355 -8.204 1.00 35.44 87 GLN A N 1
ATOM 695 C CA . GLN A 1 87 ? 22.791 -7.825 -9.468 1.00 35.44 87 GLN A CA 1
ATOM 696 C C . GLN A 1 87 ? 24.149 -7.144 -9.647 1.00 35.44 87 GLN A C 1
ATOM 698 O O . GLN A 1 87 ? 24.222 -5.935 -9.852 1.00 35.44 87 GLN A O 1
ATOM 703 N N . PHE A 1 88 ? 25.223 -7.914 -9.491 1.00 27.45 88 PHE A N 1
ATOM 704 C CA . PHE A 1 88 ? 26.538 -7.522 -9.985 1.00 27.45 88 PHE A CA 1
ATOM 705 C C . PHE A 1 88 ? 26.570 -7.821 -11.491 1.00 27.45 88 PHE A C 1
ATOM 707 O O . PHE A 1 88 ? 26.327 -8.974 -11.860 1.00 27.45 88 PHE A O 1
ATOM 714 N N . PRO A 1 89 ? 26.846 -6.844 -12.372 1.00 39.53 89 PRO A N 1
ATOM 715 C CA . PRO A 1 89 ? 27.299 -7.171 -13.717 1.00 39.53 89 PRO A CA 1
ATOM 716 C C . PRO A 1 89 ? 28.693 -7.820 -13.634 1.00 39.53 89 PRO A C 1
ATOM 718 O O . PRO A 1 89 ? 29.457 -7.524 -12.712 1.00 39.53 89 PRO A O 1
ATOM 721 N N . LYS A 1 90 ? 28.978 -8.744 -14.560 1.00 38.16 90 LYS A N 1
ATOM 722 C CA . LYS A 1 90 ? 30.313 -9.336 -14.742 1.00 38.16 90 LYS A CA 1
ATOM 723 C C . LYS A 1 90 ? 31.345 -8.285 -15.131 1.00 38.16 90 LYS A C 1
ATOM 725 O O . LYS A 1 90 ? 30.956 -7.349 -15.864 1.00 38.16 90 LYS A O 1
#

Secondary structure (DSSP, 8-state):
-PEEEEEEEEE-GGG-HHHHHHHHHHHHHHTTEEEEEEESSHHHHHS-GGG-SEEEEEEES----GGGT--S--S---------------

Organism: NCBI:txid56731

pLDDT: mean 72.51, std 22.97, range [27.45, 97.19]

Sequence (90 aa):
MNKKALIFWGGWQGHTPERSANVVRDILSDNGFDVQIEQGTSALANLAIGDFNLIVPVVTMSTIEKPELDNPKRHRVRWLSWHHVRQFPK

Radius of gyration: 13.95 Å; chains: 1; bounding box: 43×24×31 Å